Protein AF-A0A3D5HQK9-F1 (afdb_monomer_lite)

pLDDT: mean 93.05, std 6.67, range [66.56, 97.75]

Structure (mmCIF, N/CA/C/O backbone):
data_AF-A0A3D5HQK9-F1
#
_entry.id   AF-A0A3D5HQK9-F1
#
loop_
_atom_site.group_PDB
_atom_site.id
_atom_site.type_symbol
_atom_site.label_atom_id
_atom_site.label_alt_id
_atom_site.label_comp_id
_atom_site.label_asym_id
_atom_site.label_entity_id
_atom_site.label_seq_id
_atom_site.pdbx_PDB_ins_code
_atom_site.Cartn_x
_atom_site.Cartn_y
_atom_site.Cartn_z
_atom_site.occupancy
_atom_site.B_iso_or_equiv
_atom_site.auth_seq_id
_atom_site.auth_comp_id
_atom_site.auth_asym_id
_atom_site.auth_atom_id
_atom_site.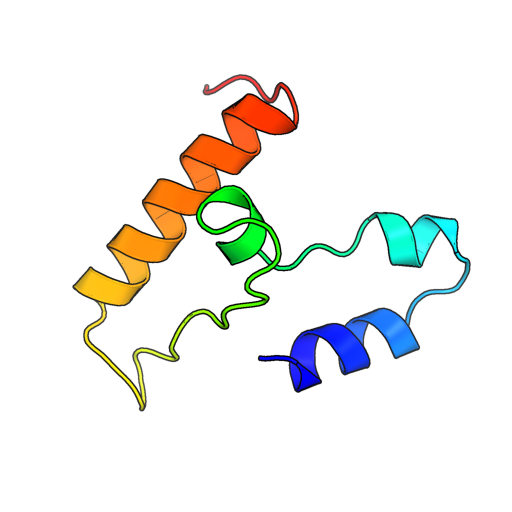pdbx_PDB_model_num
ATOM 1 N N . ASP A 1 1 ? 7.270 -2.506 3.626 1.00 66.56 1 ASP A N 1
ATOM 2 C CA . ASP A 1 1 ? 7.987 -3.204 4.707 1.00 66.56 1 ASP A CA 1
ATOM 3 C C . ASP A 1 1 ? 7.051 -3.444 5.895 1.00 66.56 1 ASP A C 1
ATOM 5 O O . ASP A 1 1 ? 6.166 -2.628 6.146 1.00 66.56 1 ASP A O 1
ATOM 9 N N . SER A 1 2 ? 7.238 -4.565 6.596 1.00 76.31 2 SER A N 1
ATOM 10 C CA . SER A 1 2 ? 6.567 -4.923 7.849 1.00 76.31 2 SER A CA 1
ATOM 11 C C . SER A 1 2 ? 6.783 -3.874 8.943 1.00 76.31 2 SER A C 1
ATOM 13 O O . SER A 1 2 ? 5.852 -3.599 9.697 1.00 76.31 2 SER A O 1
ATOM 15 N N . SER A 1 3 ? 7.951 -3.219 8.982 1.00 86.31 3 SER A N 1
ATOM 16 C CA . SER A 1 3 ? 8.222 -2.148 9.945 1.00 86.31 3 SER A CA 1
ATOM 17 C C . SER A 1 3 ? 7.272 -0.957 9.767 1.00 86.31 3 SER A C 1
ATOM 19 O O . SER A 1 3 ? 6.693 -0.495 10.747 1.00 86.31 3 SER A O 1
ATOM 21 N N . ASN A 1 4 ? 7.016 -0.526 8.524 1.00 87.88 4 ASN A N 1
ATOM 22 C CA . ASN A 1 4 ? 6.080 0.562 8.223 1.00 87.88 4 ASN A CA 1
ATOM 23 C C . ASN A 1 4 ? 4.662 0.225 8.680 1.00 87.88 4 ASN A C 1
ATOM 25 O O . ASN A 1 4 ? 4.030 1.037 9.350 1.00 87.88 4 ASN A O 1
ATOM 29 N N . TYR A 1 5 ? 4.186 -0.985 8.376 1.00 91.62 5 TYR A N 1
ATOM 30 C CA . TYR A 1 5 ? 2.882 -1.438 8.855 1.00 91.62 5 TYR A CA 1
ATOM 31 C C . TYR A 1 5 ? 2.822 -1.395 10.388 1.00 91.62 5 TYR A C 1
ATOM 33 O O . TYR A 1 5 ? 1.944 -0.748 10.949 1.00 91.62 5 TYR A O 1
ATOM 41 N N . GLN A 1 6 ? 3.803 -1.988 11.076 1.00 92.75 6 GLN A N 1
ATOM 42 C CA . GLN A 1 6 ? 3.854 -1.999 12.542 1.00 92.75 6 GLN A CA 1
ATOM 43 C C . GLN A 1 6 ? 3.923 -0.591 13.148 1.00 92.75 6 GLN A C 1
ATOM 45 O O . GLN A 1 6 ? 3.292 -0.330 14.170 1.00 92.75 6 GLN A O 1
ATOM 50 N N . ASN A 1 7 ? 4.662 0.328 12.528 1.00 94.88 7 ASN A N 1
ATOM 51 C CA . ASN A 1 7 ? 4.756 1.712 12.982 1.00 94.88 7 ASN A CA 1
ATOM 52 C C . ASN A 1 7 ? 3.409 2.433 12.869 1.00 94.88 7 ASN A C 1
ATOM 54 O O . ASN A 1 7 ? 3.031 3.134 13.801 1.00 94.88 7 ASN A O 1
ATOM 58 N N . VAL A 1 8 ? 2.665 2.221 11.780 1.00 94.31 8 VAL A N 1
ATOM 59 C CA . VAL A 1 8 ? 1.322 2.798 11.610 1.00 94.31 8 VAL A CA 1
ATOM 60 C C . VAL A 1 8 ? 0.325 2.163 12.584 1.00 94.31 8 VAL A C 1
ATOM 62 O O . VAL A 1 8 ? -0.428 2.888 13.229 1.00 94.31 8 VAL A O 1
ATOM 65 N N . ILE A 1 9 ? 0.357 0.838 12.769 1.00 95.81 9 ILE A N 1
ATOM 66 C CA . ILE A 1 9 ? -0.522 0.142 13.725 1.00 95.81 9 ILE A CA 1
ATOM 67 C C . ILE A 1 9 ? -0.318 0.646 15.157 1.00 95.81 9 ILE A C 1
ATOM 69 O O . ILE A 1 9 ? -1.294 0.843 15.875 1.00 95.81 9 ILE A O 1
ATOM 73 N N . LYS A 1 10 ? 0.920 0.941 15.571 1.00 96.19 10 LYS A N 1
ATOM 74 C CA . LYS A 1 10 ? 1.208 1.521 16.898 1.00 96.19 10 LYS A CA 1
ATOM 75 C C . LYS A 1 10 ? 0.557 2.888 17.136 1.00 96.19 10 LYS A C 1
ATOM 77 O O . LYS A 1 10 ? 0.441 3.297 18.287 1.00 96.19 10 LYS A O 1
ATOM 82 N N . LEU A 1 11 ? 0.170 3.598 16.077 1.00 96.56 11 LEU A N 1
ATOM 83 C CA . LEU A 1 11 ? -0.505 4.897 16.155 1.00 96.56 11 LEU A CA 1
ATOM 84 C C . LEU A 1 11 ? -2.038 4.772 16.121 1.00 96.56 11 LEU A C 1
ATOM 86 O O . LEU A 1 11 ? -2.733 5.769 16.329 1.00 96.56 11 LEU A O 1
ATOM 90 N N . ALA A 1 12 ? -2.579 3.580 15.854 1.00 96.94 12 ALA A N 1
ATOM 91 C CA . ALA A 1 12 ? -4.016 3.350 15.813 1.00 96.94 12 ALA A CA 1
ATOM 92 C C . ALA A 1 12 ? -4.631 3.461 17.218 1.00 96.94 12 ALA A C 1
ATOM 94 O O . ALA A 1 12 ? -4.080 2.975 18.204 1.00 96.94 12 ALA A O 1
ATOM 95 N N . ARG A 1 13 ? -5.798 4.106 17.315 1.00 97.25 13 ARG A N 1
ATOM 96 C CA . ARG A 1 13 ? -6.481 4.366 18.600 1.00 97.25 13 ARG A CA 1
ATOM 97 C C . ARG A 1 13 ? -7.563 3.339 18.925 1.00 97.25 13 ARG A C 1
ATOM 99 O O . ARG A 1 13 ? -8.126 3.362 20.014 1.00 97.25 13 ARG A O 1
ATOM 106 N N . SER A 1 14 ? -7.911 2.507 17.951 1.00 97.31 14 SER A N 1
ATOM 107 C CA . SER A 1 14 ? -8.968 1.506 18.040 1.00 97.31 14 SER A CA 1
ATOM 108 C C . SER A 1 14 ? -8.753 0.432 16.983 1.00 97.31 14 SER A C 1
ATOM 110 O O . SER A 1 14 ? -8.077 0.680 15.982 1.00 97.31 14 SER A O 1
ATOM 112 N N . ASP A 1 15 ? -9.401 -0.715 17.160 1.00 96.12 15 ASP A N 1
ATOM 113 C CA . ASP A 1 15 ? -9.402 -1.787 16.160 1.00 96.12 15 ASP A CA 1
ATOM 114 C C . ASP A 1 15 ? -9.970 -1.302 14.815 1.00 96.12 15 ASP A C 1
ATOM 116 O O . ASP A 1 15 ? -9.440 -1.624 13.759 1.00 96.12 15 ASP A O 1
ATOM 120 N N . GLY A 1 16 ? -10.950 -0.392 14.841 1.00 97.12 16 GLY A N 1
ATOM 121 C CA . GLY A 1 16 ? -11.471 0.232 13.623 1.00 97.12 16 GLY A CA 1
ATOM 122 C C . GLY A 1 16 ? -10.467 1.138 12.894 1.00 97.12 16 GLY A C 1
ATOM 123 O O . GLY A 1 16 ? -10.609 1.357 11.694 1.00 97.12 16 GLY A O 1
ATOM 124 N N . ASP A 1 17 ? -9.454 1.682 13.577 1.00 97.44 17 ASP A N 1
ATOM 125 C CA . ASP A 1 17 ? -8.343 2.383 12.915 1.00 97.44 17 ASP A CA 1
ATOM 126 C C . ASP A 1 17 ? -7.323 1.381 12.346 1.00 97.44 17 ASP A C 1
ATOM 128 O O . ASP A 1 17 ? -6.795 1.620 11.262 1.00 97.44 17 ASP A O 1
ATOM 132 N N . ILE A 1 18 ? -7.099 0.247 13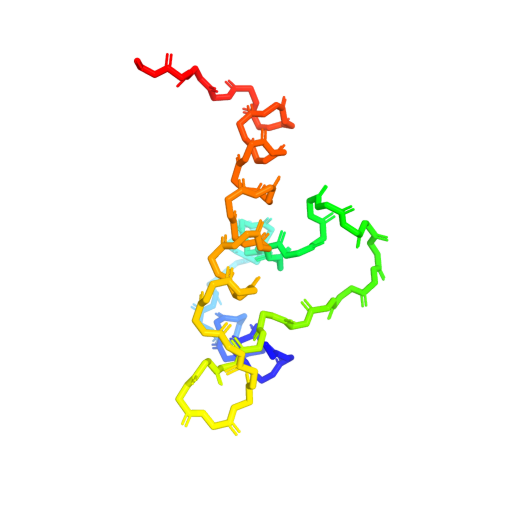.023 1.00 95.81 18 ILE A N 1
ATOM 133 C CA . ILE A 1 18 ? -6.248 -0.854 12.536 1.00 95.81 18 ILE A CA 1
ATOM 134 C C . ILE A 1 18 ? -6.813 -1.431 11.234 1.00 95.81 18 ILE A C 1
ATOM 136 O O . ILE A 1 18 ? -6.073 -1.595 10.264 1.00 95.81 18 ILE A O 1
ATOM 140 N N . ASP A 1 19 ? -8.125 -1.662 11.173 1.00 95.00 19 ASP A N 1
ATOM 141 C CA . ASP A 1 19 ? -8.792 -2.284 10.024 1.00 95.00 19 ASP A CA 1
ATOM 142 C C . ASP A 1 19 ? -8.663 -1.478 8.724 1.00 95.00 19 ASP A C 1
ATOM 144 O O . ASP A 1 19 ? -8.707 -2.056 7.633 1.00 95.00 19 ASP A O 1
ATOM 148 N N . LYS A 1 20 ? -8.451 -0.161 8.825 1.00 93.94 20 LYS A N 1
ATOM 149 C CA . LYS A 1 20 ? -8.233 0.737 7.678 1.00 93.94 20 LYS A CA 1
ATOM 150 C C . LYS A 1 20 ? -6.825 0.626 7.090 1.00 93.94 20 LYS A C 1
ATOM 152 O O . LYS A 1 20 ? -6.596 1.073 5.969 1.00 93.94 20 LYS A O 1
ATOM 157 N N . VAL A 1 21 ? -5.866 0.063 7.825 1.00 95.00 21 VAL A N 1
ATOM 158 C CA . VAL A 1 21 ? -4.467 -0.026 7.391 1.00 95.00 21 VAL A CA 1
ATOM 159 C C . VAL A 1 21 ? -4.270 -1.301 6.577 1.00 95.00 21 VAL A C 1
ATOM 161 O O . VAL A 1 21 ? -4.422 -2.410 7.084 1.00 95.00 21 VAL A O 1
ATOM 164 N N . LYS A 1 22 ? -3.898 -1.157 5.302 1.00 94.31 22 LYS A N 1
ATOM 165 C CA . LYS A 1 22 ? -3.686 -2.279 4.374 1.00 94.31 22 LYS A CA 1
ATOM 166 C C . LYS A 1 22 ? -2.287 -2.232 3.762 1.00 94.31 22 LYS A C 1
ATOM 168 O O . LYS A 1 22 ? -1.738 -1.162 3.513 1.00 94.31 22 LYS A O 1
ATOM 173 N N . ILE A 1 23 ? -1.712 -3.405 3.488 1.00 95.31 23 ILE A N 1
ATOM 174 C CA . ILE A 1 23 ? -0.476 -3.529 2.703 1.00 95.31 23 ILE A CA 1
ATOM 175 C C . ILE A 1 23 ? -0.848 -3.452 1.221 1.00 95.31 23 ILE A C 1
ATOM 177 O O . ILE A 1 23 ? -1.572 -4.314 0.733 1.00 95.31 23 ILE A O 1
ATOM 181 N N . LEU A 1 24 ? -0.325 -2.452 0.505 1.00 96.31 24 LEU A N 1
ATOM 182 C CA . LEU A 1 24 ? -0.702 -2.166 -0.885 1.00 96.31 24 LEU A CA 1
ATOM 183 C C . LEU A 1 24 ? -0.578 -3.385 -1.812 1.00 96.31 24 LEU A C 1
ATOM 185 O O . LEU A 1 24 ? -1.507 -3.719 -2.536 1.00 96.31 24 LEU A O 1
ATOM 189 N N . LEU A 1 25 ? 0.542 -4.108 -1.762 1.00 96.44 25 LEU A N 1
ATOM 190 C CA . LEU A 1 25 ? 0.740 -5.240 -2.669 1.00 96.44 25 LEU A CA 1
ATOM 191 C C . LEU A 1 25 ? -0.132 -6.458 -2.345 1.00 96.44 25 LEU A C 1
ATOM 193 O O . LEU A 1 25 ? -0.162 -7.379 -3.153 1.00 96.44 25 LEU A O 1
ATOM 197 N N . ASN A 1 26 ? -0.882 -6.476 -1.236 1.00 96.81 26 ASN A N 1
ATOM 198 C CA . ASN A 1 26 ? -1.889 -7.519 -1.019 1.00 96.81 26 ASN A CA 1
ATOM 199 C C . ASN A 1 26 ? -3.112 -7.366 -1.936 1.00 96.81 26 ASN A C 1
ATOM 201 O O . ASN A 1 26 ? -3.838 -8.341 -2.096 1.00 96.81 26 ASN A O 1
ATOM 205 N N . TYR A 1 27 ? -3.329 -6.207 -2.568 1.00 96.94 27 TYR A N 1
ATOM 206 C CA . TYR A 1 27 ? -4.383 -6.062 -3.577 1.00 96.94 27 TYR A CA 1
ATOM 207 C C . TYR A 1 27 ? -4.048 -6.843 -4.864 1.00 96.94 27 TYR A C 1
ATOM 209 O O . TYR A 1 27 ? -4.920 -7.505 -5.421 1.00 96.94 27 TYR A O 1
ATOM 217 N N . SER A 1 28 ? -2.778 -6.856 -5.290 1.00 96.81 28 SER A N 1
ATOM 218 C CA . SER A 1 28 ? -2.321 -7.629 -6.466 1.00 96.81 28 SER A CA 1
ATOM 219 C C . SER A 1 28 ? -1.796 -9.026 -6.124 1.00 96.81 28 SER A C 1
ATOM 221 O O . SER A 1 28 ? -1.849 -9.935 -6.950 1.00 96.81 28 SER A O 1
ATOM 223 N N . PHE A 1 29 ? -1.289 -9.218 -4.904 1.00 96.56 29 PHE A N 1
ATOM 224 C CA . PHE A 1 29 ? -0.711 -10.470 -4.410 1.00 96.56 29 PHE A CA 1
ATOM 225 C C . PHE A 1 29 ? -1.299 -10.834 -3.035 1.00 96.56 29 PHE A C 1
ATOM 227 O O . PHE A 1 29 ? -0.602 -10.730 -2.018 1.00 96.56 29 PHE A O 1
ATOM 234 N N . PRO A 1 30 ? -2.572 -11.266 -2.973 1.00 96.31 30 PRO A N 1
ATOM 235 C CA . PRO A 1 30 ? -3.276 -11.486 -1.712 1.00 96.31 30 PRO A CA 1
ATOM 236 C C . PRO A 1 30 ? -2.533 -12.414 -0.748 1.00 96.31 30 PRO A C 1
ATOM 238 O O . PRO A 1 30 ? -2.058 -13.483 -1.128 1.00 96.31 30 PRO A O 1
ATOM 241 N N . GLY A 1 31 ? -2.430 -11.989 0.514 1.00 94.94 31 GLY A N 1
ATOM 242 C CA . GLY A 1 31 ? -1.845 -12.766 1.613 1.00 94.94 31 GLY A CA 1
ATOM 243 C C . GLY A 1 31 ? -0.320 -12.898 1.594 1.00 94.94 31 GLY A C 1
ATOM 244 O O . GLY A 1 31 ? 0.247 -13.459 2.530 1.00 94.94 31 GLY A O 1
ATOM 245 N N . GLN A 1 32 ? 0.363 -12.376 0.572 1.00 95.50 32 GLN A N 1
ATOM 246 C CA . GLN A 1 32 ? 1.817 -12.506 0.459 1.00 95.50 32 GLN A CA 1
ATOM 247 C C . GLN A 1 32 ? 2.579 -11.460 1.275 1.00 95.50 32 GLN A C 1
ATOM 249 O O . GLN A 1 32 ? 3.777 -11.619 1.494 1.00 95.50 32 GLN A O 1
ATOM 254 N N . ASN A 1 33 ? 1.903 -10.396 1.721 1.00 93.88 33 ASN A N 1
ATOM 255 C CA . ASN A 1 33 ? 2.461 -9.325 2.549 1.00 93.88 33 ASN A CA 1
ATOM 256 C C . ASN A 1 33 ? 3.754 -8.734 1.964 1.00 93.88 33 ASN A C 1
ATOM 258 O O . ASN A 1 33 ? 4.677 -8.366 2.693 1.00 93.88 33 ASN A O 1
ATOM 262 N N . ARG A 1 34 ? 3.821 -8.657 0.628 1.00 93.06 34 ARG A N 1
ATOM 263 C CA . ARG A 1 34 ? 4.987 -8.138 -0.090 1.00 93.06 34 ARG A CA 1
ATOM 264 C C . ARG A 1 34 ? 5.177 -6.655 0.220 1.00 93.06 34 ARG A C 1
ATOM 266 O O . ARG A 1 34 ? 4.219 -5.882 0.247 1.00 93.06 34 ARG A O 1
ATOM 273 N N . ALA A 1 35 ? 6.428 -6.253 0.413 1.00 92.56 35 ALA A N 1
ATOM 274 C CA . ALA A 1 35 ? 6.798 -4.848 0.444 1.00 92.56 35 ALA A CA 1
ATOM 275 C C . ALA A 1 35 ? 6.931 -4.306 -0.985 1.00 92.56 35 ALA A C 1
ATOM 277 O O . ALA A 1 35 ? 7.403 -5.014 -1.871 1.00 92.56 35 ALA A O 1
ATOM 278 N N . VAL A 1 36 ? 6.545 -3.046 -1.186 1.00 93.31 36 VAL A N 1
ATOM 279 C CA . VAL A 1 36 ? 6.991 -2.284 -2.356 1.00 93.31 36 VAL A CA 1
ATOM 280 C C . VAL A 1 36 ? 8.501 -2.048 -2.192 1.00 93.31 36 VAL A C 1
ATOM 282 O O . VAL A 1 36 ? 8.884 -1.575 -1.116 1.00 93.31 36 VAL A O 1
ATOM 285 N N . PRO A 1 37 ? 9.345 -2.410 -3.177 1.00 93.12 37 PRO A N 1
ATOM 286 C CA . PRO A 1 37 ? 10.781 -2.129 -3.133 1.00 93.12 37 PRO A CA 1
ATOM 287 C C . PRO A 1 37 ? 11.049 -0.622 -3.086 1.00 93.12 37 PRO A C 1
ATOM 289 O O . PRO A 1 37 ? 10.279 0.158 -3.648 1.00 93.12 37 PRO A O 1
ATOM 292 N N . ASP A 1 38 ? 12.124 -0.214 -2.418 1.00 91.19 38 ASP A N 1
ATOM 293 C CA . ASP A 1 38 ? 12.557 1.184 -2.406 1.00 91.19 38 ASP A CA 1
ATOM 294 C C . ASP A 1 38 ? 13.434 1.461 -3.637 1.00 91.19 38 ASP A C 1
ATOM 296 O O . ASP A 1 38 ? 14.587 1.044 -3.638 1.00 91.19 38 ASP A O 1
ATOM 300 N N . PRO A 1 39 ? 12.965 2.198 -4.657 1.00 92.88 39 PRO A N 1
ATOM 301 C CA . PRO A 1 39 ? 13.707 2.368 -5.906 1.00 92.88 39 PRO A CA 1
ATOM 302 C C . PRO A 1 39 ? 15.019 3.155 -5.748 1.00 92.88 39 PRO A C 1
ATOM 304 O O . PRO A 1 39 ? 15.838 3.163 -6.664 1.00 92.88 39 PRO A O 1
ATOM 307 N N . TYR A 1 40 ? 15.247 3.829 -4.615 1.00 90.62 40 TYR A N 1
ATOM 308 C CA . TYR A 1 40 ? 16.517 4.516 -4.363 1.00 90.62 40 TYR A CA 1
ATOM 309 C C . TYR A 1 40 ? 17.654 3.558 -3.995 1.00 90.62 40 TYR A C 1
ATOM 311 O O . TYR A 1 40 ? 18.817 3.875 -4.246 1.00 90.62 40 TYR A O 1
ATOM 319 N N . PHE A 1 41 ? 17.333 2.406 -3.402 1.00 89.62 41 PHE A N 1
ATOM 320 C CA . PHE A 1 41 ? 18.319 1.437 -2.909 1.00 89.62 41 PHE A CA 1
ATOM 321 C C . PHE A 1 41 ? 18.130 0.035 -3.506 1.00 89.62 41 PHE A C 1
ATOM 323 O O . PHE A 1 41 ? 19.086 -0.735 -3.591 1.00 89.62 41 PHE A O 1
ATOM 330 N N . GLU A 1 42 ? 16.910 -0.293 -3.925 1.00 80.81 42 GLU A N 1
ATOM 331 C CA 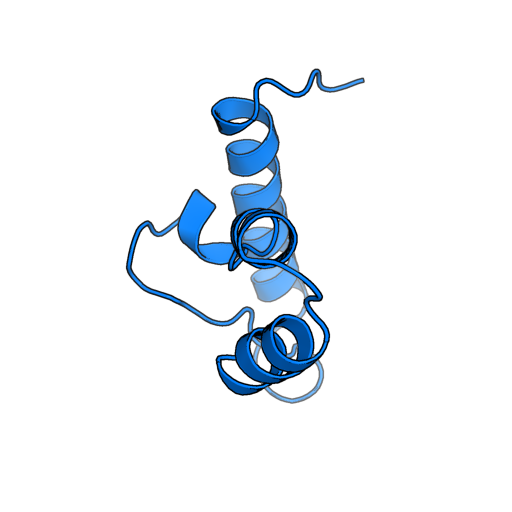. GLU A 1 42 ? 16.442 -1.616 -4.318 1.00 80.81 42 GLU A CA 1
ATOM 332 C C . GLU A 1 42 ? 15.462 -1.533 -5.504 1.00 80.81 42 GLU A C 1
ATOM 334 O O . GLU A 1 42 ? 14.269 -1.259 -5.363 1.00 80.81 42 GLU A O 1
ATOM 339 N N . GLY A 1 43 ? 15.961 -1.880 -6.689 1.00 78.56 43 GLY A N 1
ATOM 340 C CA . GLY A 1 43 ? 15.152 -2.015 -7.898 1.00 78.56 43 GLY A CA 1
ATOM 341 C C . GLY A 1 43 ? 15.101 -0.760 -8.765 1.00 78.56 43 GLY A C 1
ATOM 342 O O . GLY A 1 43 ? 15.581 0.309 -8.410 1.00 78.56 43 GLY A O 1
ATOM 343 N N . GLU A 1 44 ? 14.525 -0.928 -9.950 1.00 93.69 44 GLU A N 1
ATOM 344 C CA . GLU A 1 44 ? 14.379 0.138 -10.938 1.00 93.69 44 GLU A CA 1
ATOM 345 C C . GLU A 1 44 ? 13.089 0.927 -10.684 1.00 93.69 44 GLU A C 1
ATOM 347 O O . GLU A 1 44 ? 12.040 0.343 -10.395 1.00 93.69 44 GLU A O 1
ATOM 352 N N . PHE A 1 45 ? 13.131 2.251 -10.861 1.00 95.31 45 PHE A N 1
ATOM 353 C CA . PHE A 1 45 ? 11.955 3.119 -10.702 1.00 95.31 45 PHE A CA 1
ATOM 354 C C . PHE A 1 45 ? 10.767 2.674 -11.563 1.00 95.31 45 PHE A C 1
ATOM 356 O O . PHE A 1 45 ? 9.629 2.740 -11.106 1.00 95.31 45 PHE A O 1
ATOM 363 N N . SER A 1 46 ? 11.025 2.195 -12.783 1.00 95.94 46 SER A N 1
ATOM 364 C CA . SER A 1 46 ? 9.987 1.672 -13.678 1.00 95.94 46 SER A CA 1
ATOM 365 C C . SER A 1 46 ? 9.299 0.439 -13.096 1.00 95.94 46 SER A C 1
ATOM 367 O O . SER A 1 46 ? 8.078 0.375 -13.069 1.00 95.94 46 SER A O 1
ATOM 369 N N . TYR A 1 47 ? 10.066 -0.500 -12.545 1.00 95.31 47 TYR A N 1
ATOM 370 C CA . TYR A 1 47 ? 9.512 -1.700 -11.925 1.00 95.31 47 TYR A CA 1
ATOM 371 C C . TYR A 1 47 ? 8.663 -1.371 -10.690 1.00 95.31 47 TYR A C 1
ATOM 373 O O . TYR A 1 47 ? 7.581 -1.928 -10.508 1.00 95.31 47 TYR A O 1
ATOM 381 N N . VAL A 1 48 ? 9.133 -0.450 -9.842 1.00 96.50 48 VAL A N 1
ATOM 382 C CA . VAL A 1 48 ? 8.363 0.000 -8.673 1.00 96.50 48 VAL A CA 1
ATOM 383 C C . VAL A 1 48 ? 7.083 0.717 -9.102 1.00 96.50 48 VAL A C 1
ATOM 385 O O . VAL A 1 48 ? 6.030 0.481 -8.508 1.00 96.50 48 VAL A O 1
ATOM 388 N N . TYR A 1 49 ? 7.153 1.548 -10.144 1.00 96.94 49 TYR A N 1
ATOM 389 C CA . TYR A 1 49 ? 5.984 2.200 -10.724 1.00 96.94 49 TYR A CA 1
ATOM 390 C C . TYR A 1 49 ? 4.956 1.176 -11.221 1.00 96.94 49 TYR A C 1
ATOM 392 O O . TYR A 1 49 ? 3.814 1.228 -10.774 1.00 96.94 49 TYR A O 1
ATOM 400 N N . ASP A 1 50 ? 5.367 0.199 -12.034 1.00 97.25 50 ASP A N 1
ATOM 401 C CA . ASP A 1 50 ? 4.472 -0.832 -12.579 1.00 97.25 50 ASP A CA 1
ATOM 402 C C . ASP A 1 50 ? 3.786 -1.645 -11.464 1.00 97.25 50 ASP A C 1
ATOM 404 O O . ASP A 1 50 ? 2.601 -1.976 -11.549 1.00 97.25 50 ASP A O 1
ATOM 408 N N . LEU A 1 51 ? 4.513 -1.946 -10.379 1.00 97.00 51 LEU A N 1
ATOM 409 C CA . LEU A 1 51 ? 3.954 -2.624 -9.206 1.00 97.00 51 LEU A CA 1
ATOM 410 C C . LEU A 1 51 ? 2.876 -1.792 -8.501 1.00 97.00 51 LEU A C 1
ATOM 412 O O . LEU A 1 51 ? 1.853 -2.344 -8.086 1.00 97.00 51 LEU A O 1
ATOM 416 N N . ILE A 1 52 ? 3.127 -0.494 -8.316 1.00 97.25 52 ILE A N 1
ATOM 417 C CA . ILE A 1 52 ? 2.188 0.420 -7.658 1.00 97.25 52 ILE A CA 1
ATOM 418 C C . ILE A 1 52 ? 0.963 0.637 -8.547 1.00 97.25 52 ILE A C 1
ATOM 420 O O . ILE A 1 52 ? -0.152 0.553 -8.041 1.00 97.25 52 ILE A O 1
ATOM 424 N N . ASP A 1 53 ? 1.157 0.863 -9.845 1.00 97.75 53 ASP A N 1
ATOM 425 C CA . ASP A 1 53 ? 0.083 1.110 -10.810 1.00 97.75 53 ASP A CA 1
ATOM 426 C C . ASP A 1 53 ? -0.894 -0.075 -10.869 1.00 97.75 53 ASP A C 1
ATOM 428 O O . ASP A 1 53 ? -2.094 0.083 -10.631 1.00 97.75 53 ASP A O 1
ATOM 432 N N . ALA A 1 54 ? -0.367 -1.297 -11.007 1.00 97.50 54 ALA A N 1
ATOM 433 C CA . ALA A 1 54 ? -1.182 -2.511 -10.995 1.00 97.50 54 ALA A CA 1
ATOM 434 C C . ALA A 1 54 ? -1.930 -2.721 -9.664 1.00 97.50 54 ALA A C 1
ATOM 436 O O . ALA A 1 54 ? -3.054 -3.226 -9.650 1.00 97.50 54 ALA A O 1
ATO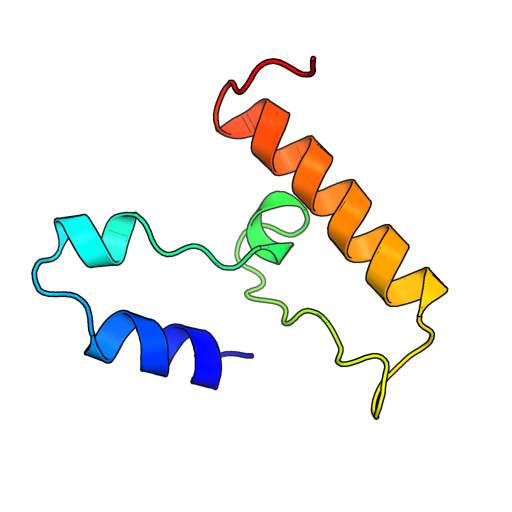M 437 N N . ALA A 1 55 ? -1.316 -2.361 -8.531 1.00 97.75 55 ALA A N 1
ATOM 438 C CA . ALA A 1 55 ? -1.978 -2.434 -7.230 1.00 97.75 55 ALA A CA 1
ATOM 439 C C . ALA A 1 55 ? -3.076 -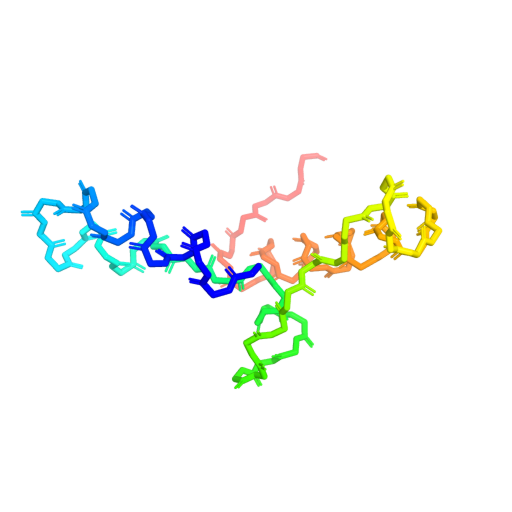1.378 -7.079 1.00 97.75 55 ALA A C 1
ATOM 441 O O . ALA A 1 55 ? -4.138 -1.697 -6.549 1.00 97.75 55 ALA A O 1
ATOM 442 N N . CYS A 1 56 ? -2.862 -0.159 -7.573 1.00 97.25 56 CYS A N 1
ATOM 443 C CA . CYS A 1 56 ? -3.864 0.903 -7.575 1.00 97.25 56 CYS A CA 1
ATOM 444 C C . CYS A 1 56 ? -5.099 0.514 -8.393 1.00 97.25 56 CYS A C 1
ATOM 446 O O . CYS A 1 56 ? -6.215 0.688 -7.907 1.00 97.25 56 CYS A O 1
ATOM 448 N N . ASP A 1 57 ? -4.925 -0.089 -9.571 1.00 96.88 57 ASP A N 1
ATOM 449 C CA . ASP A 1 57 ? -6.058 -0.599 -10.354 1.00 96.88 57 ASP A CA 1
ATOM 450 C C . ASP A 1 57 ? -6.875 -1.639 -9.566 1.00 96.88 57 ASP A C 1
ATOM 452 O O . ASP A 1 57 ? -8.107 -1.616 -9.591 1.00 96.88 57 ASP A O 1
ATOM 456 N N . LYS A 1 58 ? -6.209 -2.506 -8.790 1.00 97.44 58 LYS A N 1
ATOM 457 C CA . LYS A 1 58 ? -6.887 -3.473 -7.913 1.00 97.44 58 LYS A CA 1
ATOM 458 C C . LYS A 1 58 ? -7.558 -2.841 -6.700 1.00 97.44 58 LYS A C 1
ATOM 460 O O . LYS A 1 58 ? -8.609 -3.324 -6.288 1.00 97.44 58 LYS A O 1
ATOM 465 N N . VAL A 1 59 ? -6.992 -1.771 -6.146 1.00 96.56 59 VAL A N 1
ATOM 466 C CA . VAL A 1 59 ? -7.640 -0.987 -5.084 1.00 96.56 59 VAL A CA 1
ATOM 467 C C . VAL A 1 59 ? -8.954 -0.402 -5.593 1.00 96.56 59 VAL A C 1
ATOM 469 O O . VAL A 1 59 ? -9.970 -0.557 -4.923 1.00 96.56 59 VAL A O 1
ATOM 472 N N . LEU A 1 60 ? -8.953 0.213 -6.780 1.00 95.94 60 LEU A N 1
ATOM 473 C CA . LEU A 1 60 ? -10.164 0.793 -7.368 1.00 95.94 60 LEU A CA 1
ATOM 474 C 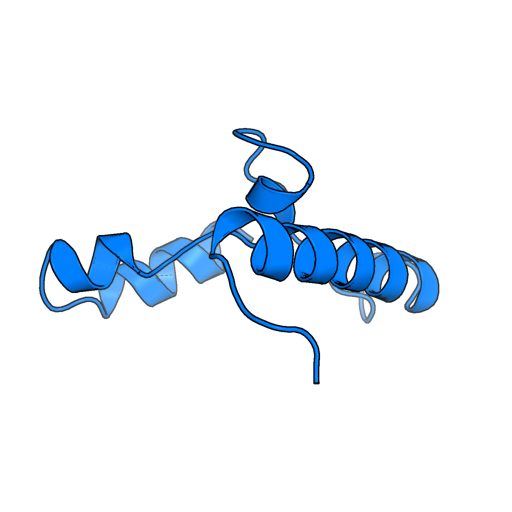C . LEU A 1 60 ? -11.262 -0.265 -7.560 1.00 95.94 60 LEU A C 1
ATOM 476 O O . LEU A 1 60 ? -12.409 -0.037 -7.180 1.00 95.94 60 LEU A O 1
ATOM 480 N N . GLU A 1 61 ? -10.895 -1.439 -8.082 1.00 95.25 61 GLU A N 1
ATOM 481 C CA . GLU A 1 61 ? -11.813 -2.567 -8.288 1.00 95.25 61 GLU A CA 1
ATOM 482 C C . GLU A 1 61 ? -12.389 -3.106 -6.966 1.00 95.25 61 GLU A C 1
ATOM 484 O O . GLU A 1 61 ? -13.599 -3.275 -6.839 1.00 95.25 61 GLU A O 1
ATOM 489 N N . ILE A 1 62 ? -11.536 -3.376 -5.972 1.00 95.00 62 ILE A N 1
ATOM 490 C CA . ILE A 1 62 ? -11.934 -4.052 -4.726 1.00 95.00 62 ILE A CA 1
ATOM 491 C C . ILE A 1 62 ? -12.709 -3.115 -3.794 1.00 95.00 62 ILE A C 1
ATOM 493 O O . ILE A 1 62 ? -13.702 -3.526 -3.192 1.00 95.00 62 ILE A O 1
ATOM 497 N N . GLU A 1 63 ? -12.281 -1.859 -3.691 1.00 94.19 63 GLU A N 1
ATOM 498 C CA . GLU A 1 63 ? -12.908 -0.860 -2.818 1.00 94.19 63 GLU A CA 1
ATOM 499 C C . GLU A 1 63 ? -14.077 -0.133 -3.507 1.00 94.19 63 GLU A C 1
ATOM 501 O O . GLU A 1 63 ? -14.701 0.736 -2.901 1.00 94.19 63 GLU A O 1
ATOM 506 N N . ASN A 1 64 ? -14.413 -0.516 -4.748 1.00 93.38 64 ASN A N 1
ATOM 507 C CA . ASN A 1 64 ? -15.474 0.081 -5.568 1.00 93.38 64 ASN A CA 1
ATOM 508 C C . ASN A 1 64 ? -15.329 1.610 -5.683 1.00 93.38 64 ASN A C 1
ATOM 510 O O . ASN A 1 64 ? -16.280 2.361 -5.458 1.00 93.38 64 ASN A O 1
ATOM 514 N N . ILE A 1 65 ? -14.115 2.064 -5.998 1.00 92.50 65 ILE A N 1
ATOM 515 C CA . ILE A 1 65 ? -13.792 3.479 -6.189 1.00 92.50 65 ILE A CA 1
ATOM 516 C C . ILE A 1 65 ? -13.838 3.783 -7.688 1.00 92.50 65 ILE A C 1
ATOM 518 O O . ILE A 1 65 ? -13.123 3.165 -8.477 1.00 92.50 65 ILE A O 1
ATOM 522 N N . ASP A 1 66 ? -14.648 4.764 -8.077 1.00 88.38 66 ASP A N 1
ATOM 523 C CA . ASP A 1 66 ? -14.762 5.185 -9.472 1.00 88.38 66 ASP A CA 1
ATOM 524 C C . ASP A 1 66 ? -13.463 5.836 -9.977 1.00 88.38 66 ASP A C 1
ATOM 526 O O . ASP A 1 66 ? -12.848 6.669 -9.304 1.00 88.38 66 ASP A O 1
ATOM 530 N N . LYS A 1 67 ? -13.052 5.475 -11.197 1.00 70.94 67 LYS A N 1
ATOM 531 C CA . LYS A 1 67 ? -11.933 6.114 -11.902 1.00 70.94 67 LYS A CA 1
ATOM 532 C C . LYS A 1 67 ? -12.475 7.370 -12.600 1.00 70.94 67 LYS A C 1
ATOM 534 O O . LYS A 1 67 ? -13.404 7.259 -13.398 1.00 70.94 67 LYS A O 1
ATOM 539 N N . PHE A 1 68 ? -11.943 8.541 -12.240 1.00 68.88 68 PHE A N 1
ATOM 540 C CA . PHE A 1 68 ? -12.322 9.838 -12.823 1.00 68.88 68 PHE A CA 1
ATOM 541 C C . PHE A 1 68 ? -11.905 9.971 -14.290 1.00 68.88 68 PHE A C 1
ATOM 543 O O . PHE A 1 68 ? -10.827 9.440 -14.648 1.00 68.88 68 PHE A O 1
#

Sequence (68 aa):
DSSNYQNVIKLARSDGDIDKVKILLNYSFPGQNRAVPDPYFEGEFSYVYDLIDAACDKVLEIENIDKF

Foldseek 3Di:
DVVVLVVLCVVDPDVVSNVPDDQLLCLVVPPPSDHQDDCVVGDPPVVSVVSNVVSVVSCCVVVVNDDD

Secondary structure (DSSP, 8-state):
-HHHHHHHHTT-SSHHHHTT---GGGTTSTT--PPPP-TTTSS-HHHHHHHHHHHHHHHHHHTTPPP-

Radius of gyration: 13.39 Å; chains: 1; bounding box: 34×23×32 Å